Protein AF-A0A0K8RF12-F1 (afdb_monomer)

Secondary structure (DSSP, 8-state):
--TT-SS--EEEEEPTTSS-EEEEEEEEE-SSEEEEE-STT--SS---EEEEE-GGGTTS--HHHHHHHHHHH-SS-------TTTSPPPTTSGGGS---

Nearest PDB structures (foldseek):
  9hat-assembly1_AC  TM=5.760E-01  e=2.142E+00  Leviviridae sp.
  6yfc-assembly1_AB  TM=6.138E-01  e=4.163E+00  Leviviridae sp.
  2qud-assembly1_B  TM=6.121E-01  e=5.981E+00  Pseudomonas phage PP7
  2qux-assembly4_K  TM=5.931E-01  e=5.981E+00  Pseudomonas phage PP7
  3fb9-assembly1_A  TM=4.855E-01  e=4.422E+00  Streptococcus pneumoniae TIGR4

Sequence (100 aa):
MSECYNTRNVLNGTVAGTNTSELYPFVFADNNCAVIRKHSWSNETFKACELWVFSSALEEELSCCHFVFDLLCTRGYKQKTYDLELCKPKETEVNAVVTE

Radius of gyration: 16.07 Å; Cα contacts (8 Å, |Δi|>4): 112; chains: 1; bounding box: 47×33×36 Å

pLDDT: mean 80.51, std 14.22, range [35.5, 95.0]

InterPro domains:
 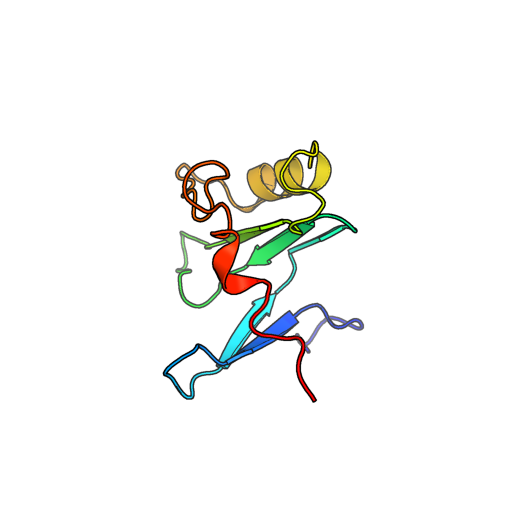 IPR002970 Tick histamine-binding protein [PF02098] (2-89)
  IPR012674 Calycin [G3DSA:2.40.128.20] (1-89)
  IPR012674 Calycin [SSF50814] (1-88)

Foldseek 3Di:
DPPPDPDDQWDWDQDPPDRDIFIWGWPDDDPFKTKTWGPVPADPVATAIDIGGDPVCPVPDPPVSVVSCCVPHDPPDDDDPDDPVVPPPDPVPVPPPDDD

Solvent-accessible surface area (backbone atoms only — not comparable to full-atom values): 6619 Å² total; per-residue (Å²): 122,63,98,87,52,98,60,91,50,60,48,81,44,68,45,85,98,53,94,48,76,45,63,35,38,57,78,45,76,57,99,50,32,35,28,30,40,36,57,94,74,34,60,97,90,46,63,36,58,47,80,49,64,40,83,93,37,70,89,54,87,56,63,68,55,52,50,53,39,51,75,75,44,59,84,85,74,84,86,82,90,77,46,80,85,82,62,56,76,60,82,78,62,73,69,74,80,73,81,134

Organism: Ixodes ricinus (NCBI:txid34613)

Structure (mmCIF, N/CA/C/O backbone):
data_AF-A0A0K8RF12-F1
#
_entry.id   AF-A0A0K8RF12-F1
#
loop_
_atom_site.group_PDB
_atom_site.id
_atom_site.type_symbol
_atom_site.label_atom_id
_atom_site.label_alt_id
_atom_site.label_comp_id
_atom_site.label_asym_id
_atom_site.label_entity_id
_atom_site.label_seq_id
_atom_site.pdbx_PDB_ins_code
_atom_site.Cartn_x
_atom_site.Cartn_y
_atom_site.Cartn_z
_atom_site.occupancy
_atom_site.B_iso_or_equiv
_atom_site.auth_seq_id
_atom_site.auth_comp_id
_atom_site.auth_asym_id
_atom_site.auth_atom_id
_atom_site.pdbx_PDB_model_num
ATOM 1 N N . MET A 1 1 ? -5.434 -3.543 -18.192 1.00 51.28 1 MET A N 1
ATOM 2 C CA . MET A 1 1 ? -5.001 -4.816 -17.574 1.00 51.28 1 MET A CA 1
ATOM 3 C C . MET A 1 1 ? -3.517 -4.961 -17.841 1.00 51.28 1 MET A C 1
ATOM 5 O O . MET A 1 1 ? -3.100 -4.589 -18.928 1.00 51.28 1 MET A O 1
ATOM 9 N N . SER A 1 2 ? -2.729 -5.429 -16.872 1.00 64.06 2 SER A N 1
ATOM 10 C CA . SER A 1 2 ? -1.357 -5.866 -17.164 1.00 64.06 2 SER A CA 1
ATOM 11 C C . SER A 1 2 ? -1.438 -7.158 -17.990 1.00 64.06 2 SER A C 1
ATOM 13 O O . SER A 1 2 ? -2.295 -7.991 -17.701 1.00 64.06 2 SER A O 1
ATOM 15 N N . GLU A 1 3 ? -0.604 -7.297 -19.025 1.00 66.25 3 GLU A N 1
ATOM 16 C CA . GLU A 1 3 ? -0.738 -8.294 -20.111 1.00 66.25 3 GLU A CA 1
ATOM 17 C C . GLU A 1 3 ? -0.758 -9.771 -19.669 1.00 66.25 3 GLU A C 1
ATOM 19 O O . GLU A 1 3 ? -1.110 -10.638 -20.461 1.00 66.25 3 GLU A O 1
ATOM 24 N N . CYS A 1 4 ? -0.468 -10.070 -18.401 1.00 80.00 4 CYS A N 1
ATOM 25 C CA . CYS A 1 4 ? -0.389 -11.437 -17.875 1.00 80.00 4 CYS A CA 1
ATOM 26 C C . CYS A 1 4 ? -1.355 -11.723 -16.711 1.00 80.00 4 CYS A C 1
ATOM 28 O O . CYS A 1 4 ? -1.187 -12.721 -16.012 1.00 80.00 4 CYS A O 1
ATOM 30 N N . TYR A 1 5 ? -2.340 -10.855 -16.463 1.00 80.81 5 TYR A N 1
ATOM 31 C CA . TYR A 1 5 ? -3.295 -11.024 -15.364 1.00 80.81 5 TYR A CA 1
ATOM 32 C C . TYR A 1 5 ? -4.723 -11.174 -15.877 1.00 80.81 5 TYR A C 1
ATOM 34 O O . TYR A 1 5 ? -5.216 -10.324 -16.612 1.00 80.81 5 TYR A O 1
ATOM 42 N N . ASN A 1 6 ? -5.416 -12.214 -15.406 1.00 86.69 6 ASN A N 1
ATOM 43 C CA . ASN A 1 6 ? -6.830 -12.458 -15.722 1.00 86.69 6 ASN A CA 1
ATOM 44 C C . ASN A 1 6 ? -7.789 -11.658 -14.822 1.00 86.69 6 ASN A C 1
ATOM 46 O O . ASN A 1 6 ? -8.974 -11.541 -15.124 1.00 86.69 6 ASN A O 1
ATOM 50 N N . THR A 1 7 ? -7.272 -11.083 -13.735 1.00 86.81 7 THR A N 1
ATOM 51 C CA . THR A 1 7 ? -8.026 -10.289 -12.759 1.00 86.81 7 THR A CA 1
ATOM 52 C C . THR A 1 7 ? -7.481 -8.868 -12.727 1.00 86.81 7 THR A C 1
ATOM 54 O O . THR A 1 7 ? -6.274 -8.652 -12.853 1.00 86.81 7 THR A O 1
ATOM 57 N N . ARG A 1 8 ? -8.362 -7.877 -12.543 1.00 85.94 8 ARG A N 1
ATOM 58 C CA . ARG A 1 8 ? -7.940 -6.483 -12.371 1.00 85.94 8 ARG A CA 1
ATOM 59 C C . ARG A 1 8 ? -7.081 -6.362 -11.115 1.00 85.94 8 ARG A C 1
ATOM 61 O O . ARG A 1 8 ? -7.554 -6.598 -10.013 1.00 85.94 8 ARG A O 1
ATOM 68 N N . ASN A 1 9 ? -5.835 -5.965 -11.313 1.00 88.88 9 ASN A N 1
ATOM 69 C CA . ASN A 1 9 ? -4.823 -5.824 -10.271 1.00 88.88 9 ASN A CA 1
ATOM 70 C C . ASN A 1 9 ? -4.158 -4.439 -10.282 1.00 88.88 9 ASN A C 1
ATOM 72 O O . ASN A 1 9 ? -3.148 -4.231 -9.619 1.00 88.88 9 ASN A O 1
ATOM 76 N N . VAL A 1 10 ? -4.691 -3.502 -11.067 1.00 89.44 10 VAL A N 1
ATOM 77 C CA . VAL A 1 10 ? -4.164 -2.144 -11.213 1.00 89.44 10 VAL A CA 1
ATOM 78 C C . VAL A 1 10 ? -5.319 -1.163 -11.073 1.00 89.44 10 VAL A C 1
ATOM 80 O O . VAL A 1 10 ? -6.303 -1.267 -11.809 1.00 89.44 10 VAL A O 1
ATOM 83 N N . LEU A 1 11 ? -5.182 -0.209 -10.154 1.00 88.81 11 LEU A N 1
ATOM 84 C CA . LEU A 1 11 ? -6.018 0.987 -10.105 1.00 88.81 11 LEU A CA 1
ATOM 85 C C . LEU A 1 11 ? -5.436 2.032 -11.062 1.00 88.81 11 LEU A C 1
ATOM 87 O O . LEU A 1 11 ? -4.231 2.268 -11.069 1.00 88.81 11 LEU A O 1
ATOM 91 N N . ASN A 1 12 ? -6.296 2.645 -11.871 1.00 88.06 12 ASN A N 1
ATOM 92 C CA . ASN A 1 12 ? -5.934 3.777 -12.717 1.00 88.06 12 ASN A CA 1
ATOM 93 C C . ASN A 1 12 ? -6.512 5.046 -12.085 1.00 88.06 12 ASN A C 1
ATOM 95 O O . ASN A 1 12 ? -7.734 5.187 -12.028 1.00 88.06 12 ASN A O 1
ATOM 99 N N . GLY A 1 13 ? -5.647 5.913 -11.567 1.00 84.56 13 GLY A N 1
ATOM 100 C CA . GLY A 1 13 ? -6.031 7.176 -10.943 1.00 84.56 13 GLY A CA 1
ATOM 101 C C . GLY A 1 13 ? -5.601 8.365 -11.792 1.00 84.56 13 GLY A C 1
ATOM 102 O O . GLY A 1 13 ? -4.589 8.301 -12.482 1.00 84.56 13 GLY A O 1
ATOM 103 N N . THR A 1 14 ? -6.346 9.464 -11.733 1.00 86.44 14 THR A N 1
ATOM 104 C CA . THR A 1 14 ? -5.907 10.746 -12.301 1.00 86.44 14 THR A CA 1
ATOM 105 C C . THR A 1 14 ? -5.280 11.571 -11.189 1.00 86.44 14 THR A C 1
ATOM 107 O O . THR A 1 14 ? -5.895 11.756 -10.138 1.00 86.44 14 THR A O 1
ATOM 110 N N . VAL A 1 15 ? -4.061 12.061 -11.401 1.00 80.81 15 VAL A N 1
ATOM 111 C CA . VAL A 1 15 ? -3.357 12.857 -10.392 1.00 80.81 15 VAL A CA 1
ATOM 112 C C . VAL A 1 15 ? -4.042 14.218 -10.263 1.00 80.81 15 VAL A C 1
ATOM 114 O O . VAL A 1 15 ? -4.151 14.965 -11.237 1.00 80.81 15 VAL A O 1
ATOM 117 N N . ALA A 1 16 ? -4.507 14.547 -9.056 1.00 80.06 16 ALA A N 1
ATOM 118 C CA . ALA A 1 16 ? -5.235 15.784 -8.786 1.00 80.06 16 ALA A CA 1
ATOM 119 C C . ALA A 1 16 ? -4.440 17.026 -9.227 1.00 80.06 16 ALA A C 1
ATOM 121 O O . ALA A 1 16 ? -3.238 17.132 -8.988 1.00 80.06 16 ALA A O 1
ATOM 122 N N . GLY A 1 17 ? -5.118 17.969 -9.885 1.00 80.56 17 GLY A N 1
ATOM 123 C CA . GLY A 1 17 ? -4.483 19.172 -10.437 1.00 80.56 17 GLY A CA 1
ATOM 124 C C . GLY A 1 17 ? -3.708 18.941 -11.739 1.00 80.56 17 GLY A C 1
ATOM 125 O O . GLY A 1 17 ? -3.110 19.877 -12.266 1.00 80.56 17 GLY A O 1
ATOM 126 N N . THR A 1 18 ? -3.734 17.726 -12.289 1.00 80.50 18 THR A N 1
ATOM 127 C CA . THR A 1 18 ? -3.116 17.390 -13.573 1.00 80.50 18 THR A CA 1
ATOM 128 C C . THR A 1 18 ? -4.068 16.542 -14.423 1.00 80.50 18 THR A C 1
ATOM 130 O O . THR A 1 18 ? -5.025 15.964 -13.916 1.00 80.50 18 THR A O 1
ATOM 133 N N . ASN A 1 19 ? -3.790 16.433 -15.723 1.00 83.56 19 ASN A N 1
ATOM 134 C CA . ASN A 1 19 ? -4.488 15.503 -16.620 1.00 83.56 19 ASN A CA 1
ATOM 135 C C . ASN A 1 19 ? -3.705 14.194 -16.818 1.00 83.56 19 ASN A C 1
ATOM 137 O O . ASN A 1 19 ? -3.924 13.485 -17.799 1.00 83.56 19 ASN A O 1
ATOM 141 N N . THR A 1 20 ? -2.745 13.892 -15.938 1.00 83.75 20 THR A N 1
ATOM 142 C CA . THR A 1 20 ? -1.929 12.685 -16.057 1.00 83.75 20 THR A CA 1
ATOM 143 C C . THR A 1 20 ? -2.571 11.532 -15.296 1.00 83.75 20 THR A C 1
ATOM 145 O O . THR A 1 20 ? -3.027 11.668 -14.159 1.00 83.75 20 THR A O 1
ATOM 148 N N . SER A 1 21 ? -2.613 10.374 -15.952 1.00 85.12 21 SER A N 1
ATOM 149 C CA . SER A 1 21 ? -3.027 9.123 -15.328 1.00 85.12 21 SER A CA 1
ATOM 150 C C . SER A 1 21 ? -1.830 8.432 -14.685 1.00 85.12 21 SER A C 1
ATOM 152 O O . SER A 1 21 ? -0.745 8.375 -15.265 1.00 85.12 21 SER A O 1
ATOM 154 N N . GLU A 1 22 ? -2.046 7.872 -13.504 1.00 85.56 22 GLU A N 1
ATOM 155 C CA . GLU A 1 22 ? -1.088 7.061 -12.775 1.00 85.56 22 GLU A CA 1
ATOM 156 C C . GLU A 1 22 ? -1.662 5.663 -12.532 1.00 85.56 22 GLU A C 1
ATOM 158 O O . GLU A 1 22 ? -2.832 5.479 -12.187 1.00 85.56 22 GLU A O 1
ATOM 163 N N . LEU A 1 23 ? -0.810 4.659 -12.734 1.00 86.69 23 LEU A N 1
ATOM 164 C CA . LEU A 1 23 ? -1.142 3.264 -12.497 1.00 86.69 23 LEU A CA 1
ATOM 165 C C . LEU A 1 23 ? -0.623 2.841 -11.124 1.00 86.69 23 LEU A C 1
ATOM 167 O O . LEU A 1 23 ? 0.572 2.965 -10.845 1.00 86.69 23 LEU A O 1
ATOM 171 N N . TYR A 1 24 ? -1.511 2.254 -10.326 1.00 89.06 24 TYR A N 1
ATOM 172 C CA . TYR A 1 24 ? -1.227 1.707 -9.002 1.00 89.06 24 TYR A CA 1
ATOM 173 C C . TYR A 1 24 ? -1.472 0.192 -9.001 1.00 89.06 24 TYR A C 1
ATOM 175 O O . TYR A 1 24 ? -2.599 -0.263 -8.774 1.00 89.06 24 TYR A O 1
ATOM 183 N N . PRO A 1 25 ? -0.449 -0.624 -9.311 1.00 90.44 25 PRO A N 1
ATOM 184 C CA . PRO A 1 25 ? -0.536 -2.069 -9.173 1.00 90.44 25 PRO A CA 1
ATOM 185 C C . PRO A 1 25 ? -0.645 -2.473 -7.703 1.00 90.44 25 PRO A C 1
ATOM 187 O O . PRO A 1 25 ? 0.189 -2.081 -6.882 1.00 90.44 25 PRO A O 1
ATOM 190 N N . PHE A 1 26 ? -1.631 -3.306 -7.388 1.00 91.81 26 PHE A N 1
ATOM 191 C CA . PHE A 1 26 ? -1.757 -3.931 -6.078 1.00 91.81 26 PHE A CA 1
ATOM 192 C C . PHE A 1 26 ? -0.781 -5.094 -5.963 1.00 91.81 26 PHE A C 1
ATOM 194 O O . PHE A 1 26 ? -0.738 -5.985 -6.811 1.00 91.81 26 PHE A O 1
ATOM 201 N N . VAL A 1 27 ? -0.003 -5.073 -4.889 1.00 91.44 27 VAL A N 1
ATOM 202 C CA . VAL A 1 27 ? 0.880 -6.168 -4.482 1.00 91.44 27 VAL A CA 1
ATOM 203 C C . VAL A 1 27 ? 0.125 -7.122 -3.570 1.00 91.44 27 VAL A C 1
ATOM 205 O O . VAL A 1 27 ? 0.248 -8.336 -3.693 1.00 91.44 27 VAL A O 1
ATOM 208 N N . PHE A 1 28 ? -0.664 -6.552 -2.663 1.00 93.56 28 PHE A N 1
ATOM 209 C CA . PHE A 1 28 ? -1.515 -7.270 -1.732 1.00 93.56 28 PHE A CA 1
ATOM 210 C C . PHE A 1 28 ? -2.675 -6.369 -1.321 1.00 93.56 28 PHE A C 1
ATOM 212 O O . PHE A 1 28 ? -2.511 -5.152 -1.230 1.00 93.56 28 PHE A O 1
ATOM 219 N N . ALA A 1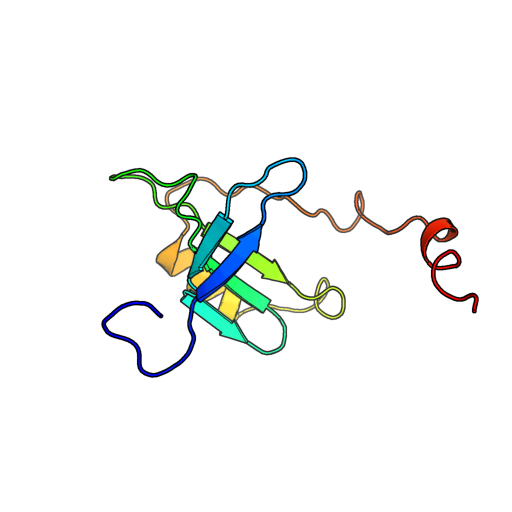 29 ? -3.837 -6.959 -1.083 1.00 93.00 29 ALA A N 1
ATOM 220 C CA . ALA A 1 29 ? -4.994 -6.266 -0.549 1.00 93.00 29 ALA A CA 1
ATOM 221 C C . ALA A 1 29 ? -5.754 -7.217 0.372 1.00 93.00 29 ALA A C 1
ATOM 223 O O . ALA A 1 29 ? -5.943 -8.386 0.036 1.00 93.00 29 ALA A O 1
ATOM 224 N N . ASP A 1 30 ? -6.173 -6.687 1.509 1.00 91.62 30 ASP A N 1
ATOM 225 C CA . ASP A 1 30 ? -7.042 -7.325 2.488 1.00 91.62 30 ASP A CA 1
ATOM 226 C C . ASP A 1 30 ? -8.190 -6.359 2.825 1.00 91.62 30 ASP A C 1
ATOM 228 O O . ASP A 1 30 ? -8.207 -5.212 2.373 1.00 91.62 30 ASP A O 1
ATOM 232 N N . ASN A 1 31 ? -9.150 -6.800 3.632 1.00 90.44 31 ASN A N 1
ATOM 233 C CA . ASN A 1 31 ? -10.330 -6.017 3.996 1.00 90.44 31 ASN A CA 1
ATOM 234 C C . ASN A 1 31 ? -9.988 -4.675 4.666 1.00 90.44 31 ASN A C 1
ATOM 236 O O . ASN A 1 31 ? -10.759 -3.729 4.547 1.00 90.44 31 ASN A O 1
ATOM 240 N N . ASN A 1 32 ? -8.831 -4.583 5.329 1.00 93.69 32 ASN A N 1
ATOM 241 C CA . ASN A 1 32 ? -8.441 -3.428 6.141 1.00 93.69 32 ASN A CA 1
ATOM 242 C C . ASN A 1 32 ? -7.307 -2.585 5.535 1.00 93.69 32 ASN A C 1
ATOM 244 O O . ASN A 1 32 ? -7.056 -1.463 5.985 1.00 93.69 32 ASN A O 1
ATOM 248 N N . CYS A 1 33 ? -6.616 -3.092 4.514 1.00 95.00 33 CYS A N 1
ATOM 249 C CA . CYS A 1 33 ? -5.407 -2.457 4.008 1.00 95.00 33 CYS A CA 1
ATOM 250 C C . CYS A 1 33 ? -5.011 -2.944 2.614 1.00 95.00 33 CYS A C 1
ATOM 252 O O . CYS A 1 33 ? -5.399 -4.017 2.156 1.00 95.00 33 CYS A O 1
ATOM 254 N N . ALA A 1 34 ? -4.173 -2.159 1.945 1.00 95.00 34 ALA A N 1
ATOM 255 C CA . ALA A 1 34 ? -3.600 -2.506 0.657 1.00 95.00 34 ALA A CA 1
ATOM 256 C C . ALA A 1 34 ? -2.137 -2.074 0.569 1.00 95.00 34 ALA A C 1
ATOM 258 O O . ALA A 1 34 ? -1.762 -0.985 0.996 1.00 95.00 34 ALA A O 1
ATOM 259 N N . VAL A 1 35 ? -1.313 -2.923 -0.036 1.00 94.12 35 VAL A N 1
ATOM 260 C CA . VAL A 1 35 ? 0.067 -2.614 -0.408 1.00 94.12 35 VAL A CA 1
ATOM 261 C C . VAL A 1 35 ? 0.106 -2.417 -1.913 1.00 94.12 35 VAL A C 1
ATOM 263 O O . VAL A 1 35 ? -0.205 -3.334 -2.678 1.00 94.12 35 VAL A O 1
ATOM 266 N N . ILE A 1 36 ? 0.512 -1.230 -2.345 1.00 93.25 36 ILE A N 1
ATOM 267 C CA . ILE A 1 36 ? 0.552 -0.858 -3.759 1.00 93.25 36 ILE A CA 1
ATOM 268 C C . ILE A 1 36 ? 1.963 -0.473 -4.189 1.00 93.25 36 ILE A C 1
ATOM 270 O O . ILE A 1 36 ? 2.748 0.082 -3.418 1.00 93.25 36 ILE A O 1
ATOM 274 N N . ARG A 1 37 ? 2.294 -0.755 -5.452 1.00 89.69 37 ARG A N 1
ATOM 275 C CA . ARG A 1 37 ? 3.488 -0.211 -6.106 1.00 89.69 37 ARG A CA 1
ATOM 276 C C . ARG A 1 37 ? 3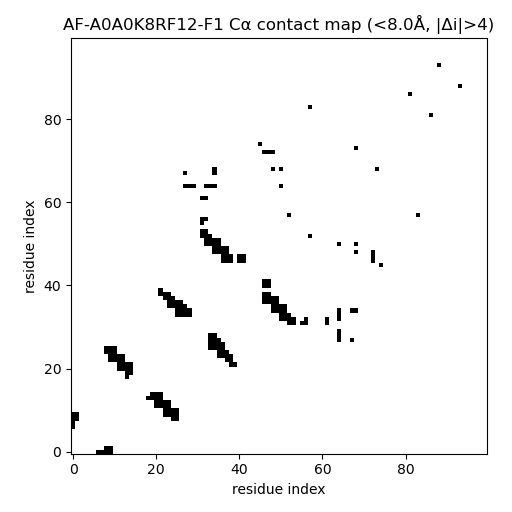.166 1.156 -6.678 1.00 89.69 37 ARG A C 1
ATOM 278 O O . ARG A 1 37 ? 2.138 1.333 -7.324 1.00 89.69 37 ARG A O 1
ATOM 285 N N . LYS A 1 38 ? 4.106 2.085 -6.532 1.00 85.12 38 LYS A N 1
ATOM 286 C CA . LYS A 1 38 ? 4.023 3.398 -7.160 1.00 85.12 38 LYS A CA 1
ATOM 287 C C . LYS A 1 38 ? 5.077 3.534 -8.239 1.00 85.12 38 LYS A C 1
ATOM 289 O O . LYS A 1 38 ? 6.265 3.683 -7.952 1.00 85.12 38 LYS A O 1
ATOM 294 N N . HIS A 1 39 ? 4.654 3.445 -9.494 1.00 77.88 39 HIS A N 1
ATOM 295 C CA . HIS A 1 39 ? 5.601 3.439 -10.604 1.00 77.88 39 HIS A CA 1
ATOM 296 C C . HIS A 1 39 ? 6.241 4.817 -10.832 1.00 77.88 39 HIS A C 1
ATOM 298 O O . HIS A 1 39 ? 7.439 4.875 -11.090 1.00 77.88 39 HIS A O 1
ATOM 304 N N . SER A 1 40 ? 5.485 5.910 -10.665 1.00 73.75 40 SER A N 1
ATOM 305 C CA . SER A 1 40 ? 5.944 7.283 -10.951 1.00 73.75 40 SER A CA 1
ATOM 306 C C . SER A 1 40 ? 7.166 7.726 -10.139 1.00 73.75 40 SER A C 1
ATOM 308 O O . SER A 1 40 ? 7.993 8.481 -10.639 1.00 73.75 40 SER A O 1
ATOM 310 N N . TRP A 1 41 ? 7.316 7.218 -8.912 1.00 73.81 41 TRP A N 1
ATOM 311 C CA . TRP A 1 41 ? 8.443 7.515 -8.020 1.00 73.81 41 TRP A CA 1
ATOM 312 C C . TRP A 1 41 ? 9.402 6.336 -7.844 1.00 73.81 41 TRP A C 1
ATOM 314 O O . TRP A 1 41 ? 10.169 6.280 -6.883 1.00 73.81 41 TRP A O 1
ATOM 324 N N . SER A 1 42 ? 9.362 5.383 -8.774 1.00 77.62 42 SER A N 1
ATOM 325 C CA . SER A 1 42 ? 10.303 4.270 -8.844 1.00 77.62 42 SER A CA 1
ATOM 326 C C . SER A 1 42 ? 11.389 4.528 -9.893 1.00 77.62 42 SER A C 1
ATOM 328 O O . SER A 1 42 ? 11.134 5.107 -10.941 1.00 77.62 42 SER A O 1
ATOM 330 N N . ASN A 1 43 ? 12.595 4.020 -9.656 1.00 78.56 43 ASN A N 1
ATOM 331 C CA . ASN A 1 43 ? 13.664 3.889 -10.647 1.00 78.56 43 ASN A CA 1
ATOM 332 C C . ASN A 1 43 ? 14.127 2.416 -10.719 1.00 78.56 43 ASN A C 1
ATOM 334 O O . ASN A 1 43 ? 13.431 1.520 -10.234 1.00 78.56 43 ASN A O 1
ATOM 338 N N . GLU A 1 44 ? 15.246 2.105 -11.373 1.00 76.94 44 GLU A N 1
ATOM 339 C CA . GLU A 1 44 ? 15.717 0.716 -11.506 1.00 76.94 44 GLU A CA 1
ATOM 340 C C . GLU A 1 44 ? 16.077 0.058 -10.165 1.00 76.94 44 GLU A C 1
ATOM 342 O O . GLU A 1 44 ? 15.772 -1.117 -9.957 1.00 76.94 44 GLU A O 1
ATOM 347 N N . THR A 1 45 ? 16.653 0.814 -9.231 1.00 77.12 45 THR A N 1
ATOM 348 C CA . THR A 1 45 ? 17.185 0.306 -7.955 1.00 77.12 45 THR A CA 1
ATOM 349 C C . THR A 1 45 ? 16.224 0.494 -6.778 1.00 77.12 45 THR A C 1
ATOM 351 O O . THR A 1 45 ? 16.222 -0.306 -5.836 1.00 77.12 45 THR A O 1
ATOM 354 N N . PHE A 1 46 ? 15.369 1.511 -6.855 1.00 77.06 46 PHE A N 1
ATOM 355 C CA . PHE A 1 46 ? 14.368 1.893 -5.872 1.00 77.06 46 PHE A CA 1
ATOM 356 C C . PHE A 1 46 ? 12.969 1.723 -6.456 1.00 77.06 46 PHE A C 1
ATOM 358 O O . PHE A 1 46 ? 12.605 2.356 -7.443 1.00 77.06 46 PHE A O 1
ATOM 365 N N . LYS A 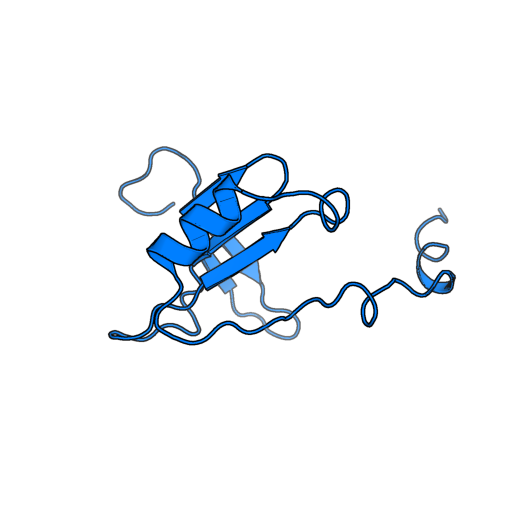1 47 ? 12.159 0.875 -5.828 1.00 79.88 47 LYS A N 1
ATOM 366 C CA . LYS A 1 47 ? 10.769 0.655 -6.225 1.00 79.88 47 LYS A CA 1
ATOM 367 C C . LYS A 1 47 ? 9.862 1.185 -5.123 1.00 79.88 47 LYS A C 1
ATOM 369 O O . LYS A 1 47 ? 9.711 0.522 -4.099 1.00 79.88 47 LYS A O 1
ATOM 374 N N . ALA A 1 48 ? 9.284 2.363 -5.339 1.00 85.31 48 ALA A N 1
ATOM 375 C CA . ALA A 1 48 ? 8.375 2.995 -4.397 1.00 85.31 48 ALA A CA 1
ATOM 376 C C . ALA A 1 48 ? 7.133 2.126 -4.160 1.00 85.31 48 ALA A C 1
ATOM 378 O O . ALA A 1 48 ? 6.608 1.466 -5.067 1.00 85.31 48 ALA A O 1
ATOM 379 N N . CYS A 1 49 ? 6.662 2.156 -2.921 1.00 89.81 49 CYS A N 1
ATOM 380 C CA . CYS A 1 49 ? 5.428 1.521 -2.503 1.00 89.81 49 CYS A CA 1
ATOM 381 C C . CYS A 1 49 ? 4.677 2.423 -1.544 1.00 89.81 49 CYS A C 1
ATOM 383 O O . CYS A 1 49 ? 5.278 3.246 -0.854 1.00 89.81 49 CYS A O 1
ATOM 385 N N . GLU A 1 50 ? 3.385 2.167 -1.429 1.00 92.00 50 GLU A N 1
ATOM 386 C CA . GLU A 1 50 ? 2.549 2.770 -0.408 1.00 92.00 50 GLU A CA 1
ATOM 387 C C . GLU A 1 50 ? 1.778 1.665 0.323 1.00 92.00 50 GLU A C 1
ATOM 389 O O . GLU A 1 50 ? 1.411 0.643 -0.264 1.00 92.00 50 GLU A O 1
ATOM 394 N N . LEU A 1 51 ? 1.587 1.866 1.627 1.00 93.56 51 LEU A N 1
ATOM 395 C CA . LEU A 1 51 ? 0.671 1.089 2.452 1.00 93.56 51 LEU A CA 1
ATOM 396 C C . LEU A 1 51 ? -0.537 1.975 2.719 1.00 93.56 51 LEU A C 1
ATOM 398 O O . LEU A 1 51 ? -0.405 3.028 3.341 1.00 93.56 51 LEU A O 1
ATOM 402 N N . TRP A 1 52 ? -1.690 1.553 2.228 1.00 93.69 52 TRP A N 1
ATOM 403 C CA . TRP A 1 52 ? -2.961 2.219 2.453 1.00 93.69 52 TRP A CA 1
ATOM 404 C C . TRP A 1 52 ? -3.752 1.433 3.488 1.00 93.69 52 TRP A C 1
ATOM 406 O O . TRP A 1 52 ? -3.745 0.201 3.484 1.00 93.69 52 TRP A O 1
ATOM 416 N N . VAL A 1 53 ? -4.424 2.156 4.374 1.00 93.50 53 VAL A N 1
ATOM 417 C CA . VAL A 1 53 ? -5.204 1.604 5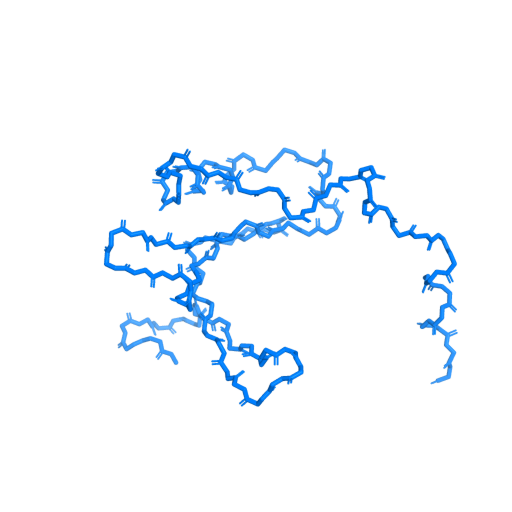.482 1.00 93.50 53 VAL A CA 1
ATOM 418 C C . VAL A 1 53 ? -6.563 2.281 5.466 1.00 93.50 53 VAL A C 1
ATOM 420 O O . VAL A 1 53 ? -6.635 3.501 5.303 1.00 93.50 53 VAL A O 1
ATOM 423 N N . PHE A 1 54 ? -7.637 1.507 5.607 1.00 90.88 54 PHE A N 1
ATOM 424 C CA . PHE A 1 54 ? -8.971 2.086 5.741 1.00 90.88 54 PHE A CA 1
ATOM 425 C C . PHE A 1 54 ? -9.093 2.853 7.058 1.00 90.88 54 PHE A C 1
ATOM 427 O O . PHE A 1 54 ? -8.539 2.446 8.076 1.00 90.88 54 PHE A O 1
ATOM 434 N N . SER A 1 55 ? -9.860 3.946 7.059 1.00 87.38 55 SER A N 1
ATOM 435 C CA . SER A 1 55 ? -10.046 4.785 8.251 1.00 87.38 55 SER A CA 1
ATOM 436 C C . SER A 1 55 ? -10.573 4.001 9.455 1.00 87.38 55 SER A C 1
ATOM 438 O O . SER A 1 55 ? -10.144 4.247 10.578 1.00 87.38 55 SER A O 1
ATOM 440 N N . SER A 1 56 ? -11.447 3.021 9.216 1.00 87.94 56 SER A N 1
ATOM 441 C CA . SER A 1 56 ? -12.000 2.135 10.244 1.00 87.94 56 SER A CA 1
ATOM 442 C C . SER A 1 56 ? -10.962 1.235 10.914 1.00 87.94 56 SER A C 1
ATOM 444 O O . SER A 1 56 ? -11.223 0.757 12.007 1.00 87.94 56 SER A O 1
ATOM 446 N N . ALA A 1 57 ? -9.807 1.013 10.279 1.00 90.25 57 ALA A N 1
ATOM 447 C CA . ALA A 1 57 ? -8.782 0.072 10.723 1.00 90.25 57 ALA A CA 1
ATOM 448 C C . ALA A 1 57 ? -7.455 0.755 11.106 1.00 90.25 57 ALA A C 1
ATOM 450 O O . ALA A 1 57 ? -6.424 0.095 11.219 1.00 90.25 57 ALA A O 1
ATOM 451 N N . LEU A 1 58 ? -7.445 2.081 11.295 1.00 86.44 58 LEU A N 1
ATOM 452 C CA . LEU A 1 58 ? -6.220 2.825 11.626 1.00 86.44 58 LEU A CA 1
ATOM 453 C C . LEU A 1 58 ? -5.634 2.458 12.998 1.00 86.44 58 LEU A C 1
ATOM 455 O O . LEU A 1 58 ? -4.427 2.585 13.193 1.00 86.44 58 LEU A O 1
ATOM 459 N N . GLU A 1 59 ? -6.477 2.016 13.932 1.00 85.31 59 GLU A N 1
ATOM 460 C CA . GLU A 1 59 ? -6.083 1.586 15.282 1.00 85.31 59 GLU A CA 1
ATOM 461 C C . GLU A 1 59 ? -5.948 0.055 15.400 1.00 85.31 59 GLU A C 1
ATOM 463 O O . GLU A 1 59 ? -5.662 -0.465 16.478 1.00 85.31 59 GLU A O 1
ATOM 468 N N . GLU A 1 60 ? -6.141 -0.678 14.299 1.00 85.94 60 GLU A N 1
ATOM 469 C CA . GLU A 1 60 ? -6.083 -2.139 14.273 1.00 85.94 60 GLU A CA 1
ATOM 470 C C . GLU A 1 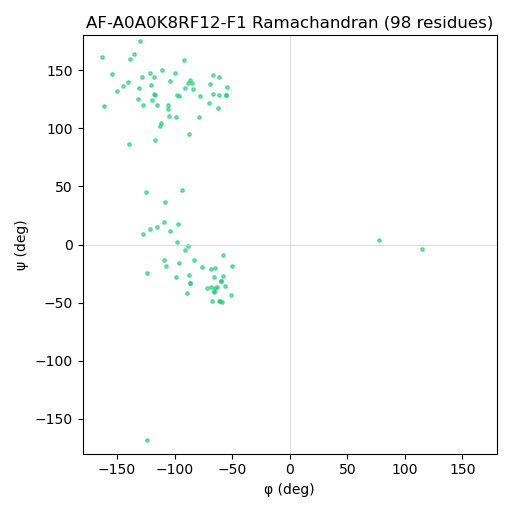60 ? -4.681 -2.674 13.942 1.00 85.94 60 GLU A C 1
ATOM 472 O O . GLU A 1 60 ? -3.838 -2.010 13.330 1.00 85.94 60 GLU A O 1
ATOM 477 N N . GLU A 1 61 ? -4.426 -3.931 14.313 1.00 84.44 61 GLU A N 1
ATOM 478 C CA . GLU A 1 61 ? -3.196 -4.622 13.937 1.00 84.44 61 GLU A CA 1
ATOM 479 C C . GLU A 1 61 ? -3.272 -5.139 12.488 1.00 84.44 61 GLU A C 1
ATOM 481 O O . GLU A 1 61 ? -3.959 -6.109 12.177 1.00 84.44 61 GLU A O 1
ATOM 486 N N . LEU A 1 62 ? -2.497 -4.528 11.589 1.00 86.44 62 LEU A N 1
ATOM 487 C CA . LEU A 1 62 ? -2.475 -4.853 10.154 1.00 86.44 62 LEU A CA 1
ATOM 488 C C . LEU A 1 62 ? -1.382 -5.870 9.798 1.00 86.44 62 LEU A C 1
ATOM 490 O O . LEU A 1 62 ? -0.603 -5.657 8.863 1.00 86.44 62 LEU A O 1
ATOM 494 N N . SER A 1 63 ? -1.279 -6.955 10.569 1.00 83.19 63 SER A N 1
ATOM 495 C CA . SER A 1 63 ? -0.134 -7.883 10.542 1.00 83.19 63 SER A CA 1
ATOM 496 C C . SER A 1 63 ? 0.235 -8.373 9.131 1.00 83.19 63 SER A C 1
ATOM 498 O O . SER A 1 63 ? 1.409 -8.327 8.759 1.00 83.19 63 SER A O 1
ATOM 500 N N . CYS A 1 64 ? -0.746 -8.739 8.296 1.00 92.50 64 CYS A N 1
ATOM 501 C CA . CYS A 1 64 ? -0.503 -9.197 6.922 1.00 92.50 64 CYS A CA 1
ATOM 502 C C . CYS A 1 64 ? 0.039 -8.087 6.007 1.00 92.50 64 CYS A C 1
ATOM 504 O O . CYS A 1 64 ? 1.049 -8.282 5.330 1.00 92.50 64 CYS A O 1
ATOM 506 N N . CYS A 1 65 ? -0.584 -6.906 5.993 1.00 93.62 65 CYS A N 1
ATOM 507 C CA . CYS A 1 65 ? -0.116 -5.807 5.148 1.00 93.62 65 CYS A CA 1
ATOM 508 C C . CYS A 1 65 ? 1.226 -5.244 5.617 1.00 93.62 65 CYS A C 1
ATOM 510 O O . CYS A 1 65 ? 2.054 -4.908 4.775 1.00 93.62 65 CYS A O 1
ATOM 512 N N . HIS A 1 66 ? 1.472 -5.175 6.930 1.00 91.50 66 HIS A N 1
ATOM 513 C CA . HIS A 1 66 ? 2.780 -4.804 7.469 1.00 91.50 66 HIS A CA 1
ATOM 514 C C . HIS A 1 66 ? 3.857 -5.791 7.029 1.00 91.50 66 HIS A C 1
ATOM 516 O O . HIS A 1 66 ? 4.872 -5.368 6.481 1.00 91.50 66 HIS A O 1
ATOM 522 N N . PHE A 1 67 ? 3.603 -7.094 7.173 1.00 92.19 67 PHE A N 1
ATOM 523 C CA . PHE A 1 67 ? 4.535 -8.129 6.740 1.00 92.19 67 PHE A CA 1
ATOM 524 C C . PHE A 1 67 ? 4.851 -8.034 5.242 1.00 92.19 67 PHE A C 1
ATOM 526 O O . PHE A 1 67 ? 6.017 -8.006 4.852 1.00 92.19 67 PHE A O 1
ATOM 533 N N . VAL A 1 68 ? 3.825 -7.941 4.388 1.00 93.00 68 VAL A N 1
ATOM 534 C CA . VAL A 1 68 ? 4.018 -7.854 2.933 1.00 93.00 68 VAL A CA 1
ATOM 535 C C . VAL A 1 68 ? 4.723 -6.554 2.537 1.00 93.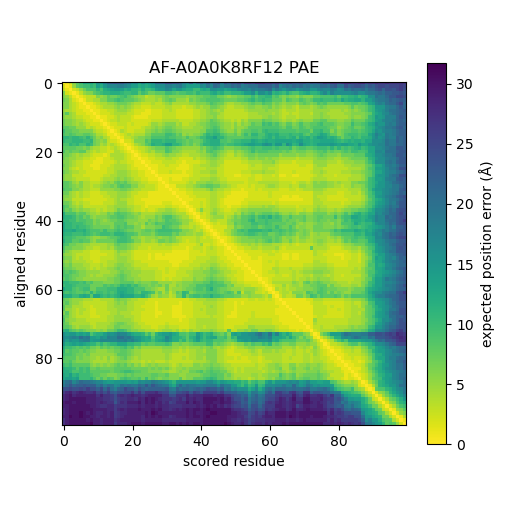00 68 VAL A C 1
ATOM 537 O O . VAL A 1 68 ? 5.592 -6.568 1.661 1.00 93.00 68 VAL A O 1
ATOM 540 N N . PHE A 1 69 ? 4.380 -5.435 3.180 1.00 91.25 69 PHE A N 1
ATOM 541 C CA . PHE A 1 69 ? 5.045 -4.156 2.954 1.00 91.25 69 PHE A CA 1
ATOM 542 C C . PHE A 1 69 ? 6.531 -4.245 3.314 1.00 91.25 69 PHE A C 1
ATOM 544 O O . PHE A 1 69 ? 7.381 -3.900 2.495 1.00 91.25 69 PHE A O 1
ATOM 551 N N . ASP A 1 70 ? 6.861 -4.778 4.489 1.00 89.44 70 ASP A N 1
ATOM 552 C CA . ASP A 1 70 ? 8.249 -4.901 4.927 1.00 89.44 70 ASP A CA 1
ATOM 553 C C . ASP A 1 70 ? 9.058 -5.856 4.051 1.00 89.44 70 ASP A C 1
ATOM 555 O O . ASP A 1 70 ? 10.204 -5.558 3.710 1.00 89.44 70 ASP A O 1
ATOM 559 N N . LEU A 1 71 ? 8.439 -6.944 3.591 1.00 88.81 71 LEU A N 1
ATOM 560 C CA . LEU A 1 71 ? 9.068 -7.903 2.690 1.00 88.81 71 LEU A CA 1
ATOM 561 C C . LEU A 1 71 ? 9.384 -7.305 1.308 1.00 88.81 71 LEU A C 1
ATOM 563 O O . LEU A 1 71 ? 10.429 -7.602 0.729 1.00 88.81 71 LEU A O 1
ATOM 567 N N . LEU A 1 72 ? 8.479 -6.499 0.743 1.00 86.31 72 LEU A N 1
ATOM 568 C CA . LEU A 1 72 ? 8.538 -6.120 -0.676 1.00 86.31 72 LEU A CA 1
ATOM 569 C C . LEU A 1 72 ? 8.965 -4.670 -0.930 1.00 86.31 72 LEU A C 1
ATOM 571 O O . LEU A 1 72 ? 9.363 -4.346 -2.059 1.00 86.31 72 LEU A O 1
ATOM 575 N N . CYS A 1 73 ? 8.884 -3.806 0.080 1.00 81.94 73 CYS A N 1
ATOM 576 C CA . CYS A 1 73 ? 9.006 -2.359 -0.079 1.00 81.94 73 CYS A CA 1
ATOM 577 C C . CYS A 1 73 ? 10.100 -1.724 0.786 1.00 81.94 73 CYS A C 1
ATOM 579 O O . CYS A 1 73 ? 10.642 -0.684 0.407 1.00 81.94 73 CYS A O 1
ATOM 581 N N . THR A 1 74 ? 10.489 -2.338 1.902 1.00 67.69 74 THR A N 1
ATOM 582 C CA . THR A 1 74 ? 11.414 -1.705 2.847 1.00 67.69 74 THR A CA 1
ATOM 583 C C . THR A 1 74 ? 12.875 -1.987 2.473 1.00 67.69 74 THR A C 1
ATOM 585 O O . THR A 1 74 ? 13.460 -2.993 2.858 1.00 67.69 74 THR A O 1
ATOM 588 N N . ARG A 1 75 ? 13.503 -1.063 1.728 1.00 65.06 75 ARG A N 1
ATOM 589 C CA . ARG A 1 75 ? 14.964 -1.043 1.466 1.00 65.06 75 ARG A CA 1
ATOM 590 C C . ARG A 1 75 ? 15.694 0.093 2.199 1.00 65.06 75 ARG A C 1
ATOM 592 O O . ARG A 1 75 ? 16.630 0.677 1.665 1.00 65.06 75 ARG A O 1
ATOM 599 N N . GLY A 1 76 ? 15.259 0.406 3.423 1.00 65.88 76 GLY A N 1
ATOM 600 C CA . GLY A 1 76 ? 16.010 1.268 4.350 1.00 65.88 76 GLY A CA 1
ATOM 601 C C . GLY A 1 76 ? 15.367 2.607 4.717 1.00 65.88 76 GLY A C 1
ATOM 602 O O . GLY A 1 76 ? 15.908 3.305 5.568 1.00 65.88 76 GLY A O 1
ATOM 603 N N . TYR A 1 77 ? 14.217 2.971 4.139 1.00 75.31 77 TYR A N 1
ATOM 604 C CA . TYR A 1 77 ? 13.515 4.204 4.506 1.00 75.31 77 TYR A CA 1
ATOM 605 C C . TYR A 1 77 ? 11.996 4.083 4.325 1.00 75.31 77 TYR A C 1
ATOM 607 O O . TYR A 1 77 ? 11.528 3.628 3.282 1.00 75.31 77 TYR A O 1
ATOM 615 N N . LYS A 1 78 ? 11.233 4.497 5.347 1.00 84.25 78 LYS A N 1
ATOM 616 C CA . LYS A 1 78 ? 9.762 4.503 5.377 1.00 84.25 78 LYS A CA 1
ATOM 617 C C . LYS A 1 78 ? 9.284 5.897 5.775 1.00 84.25 78 LYS A C 1
ATOM 619 O O . LYS A 1 78 ? 9.612 6.372 6.860 1.00 84.25 78 LYS A O 1
ATOM 624 N N . GLN A 1 79 ? 8.508 6.540 4.908 1.00 84.62 79 GLN A N 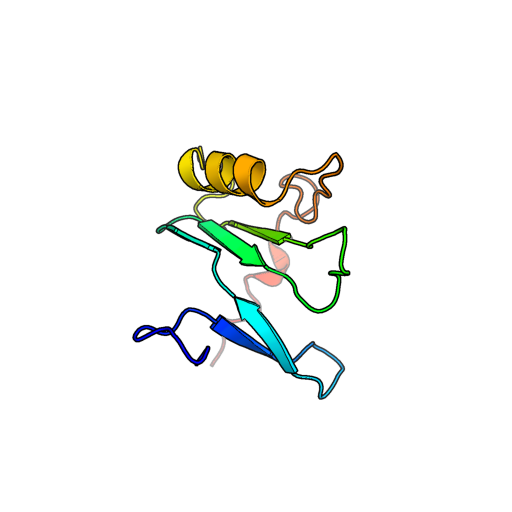1
ATOM 625 C CA . GLN A 1 79 ? 7.825 7.793 5.233 1.00 84.62 79 GLN A CA 1
ATOM 626 C C . GLN A 1 79 ? 6.477 7.492 5.888 1.00 84.62 79 GLN A C 1
ATOM 628 O O . GLN A 1 79 ? 5.790 6.550 5.492 1.00 84.62 79 GLN A O 1
ATOM 633 N N . LYS A 1 80 ? 6.098 8.296 6.885 1.00 87.75 80 LYS A N 1
ATOM 634 C CA . LYS A 1 80 ? 4.741 8.303 7.439 1.00 87.75 80 LYS A CA 1
ATOM 635 C C . LYS A 1 80 ? 3.974 9.459 6.809 1.00 87.75 80 LYS A C 1
ATOM 637 O O . LYS A 1 80 ? 4.293 10.613 7.073 1.00 87.75 80 LYS A O 1
ATOM 642 N N . THR A 1 81 ? 3.005 9.136 5.960 1.00 88.19 81 THR A N 1
ATOM 643 C CA . THR A 1 81 ? 2.151 10.134 5.295 1.00 88.19 81 THR A CA 1
ATOM 644 C C . THR A 1 81 ? 0.947 10.518 6.150 1.00 88.19 81 THR A C 1
AT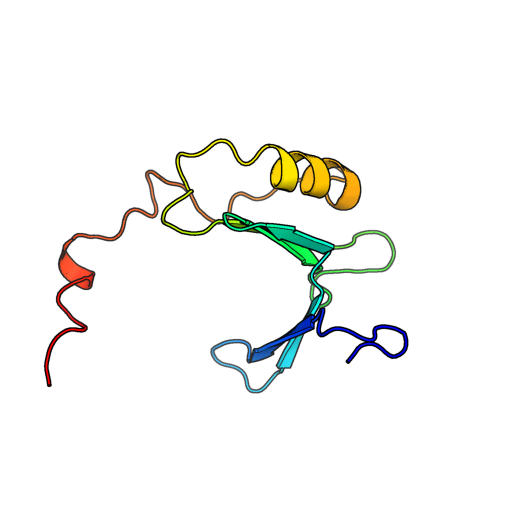OM 646 O O . THR A 1 81 ? 0.514 11.662 6.106 1.00 88.19 81 THR A O 1
ATOM 649 N N . TYR A 1 82 ? 0.424 9.574 6.934 1.00 87.06 82 TYR A N 1
ATOM 650 C CA . TYR A 1 82 ? -0.714 9.782 7.821 1.00 87.06 82 TYR A CA 1
ATOM 651 C C . TYR A 1 82 ? -0.277 9.565 9.269 1.00 87.06 82 TYR A C 1
ATOM 653 O O . TYR A 1 82 ? 0.326 8.537 9.589 1.00 87.06 82 TYR A O 1
ATOM 661 N N . ASP A 1 83 ? -0.574 10.536 10.127 1.00 87.06 83 ASP A N 1
ATOM 662 C CA . ASP A 1 83 ? -0.345 10.472 11.566 1.00 87.06 83 ASP A CA 1
ATOM 663 C C . ASP A 1 83 ? -1.688 10.627 12.277 1.00 87.06 83 ASP A C 1
ATOM 665 O O . ASP A 1 83 ? -2.412 11.591 12.038 1.00 87.06 83 ASP A O 1
ATOM 669 N N . LEU A 1 84 ? -2.033 9.661 13.127 1.00 82.62 84 LEU A N 1
ATOM 670 C CA . LEU A 1 84 ? -3.335 9.620 13.783 1.00 82.62 84 LEU A CA 1
ATOM 671 C C . LEU A 1 84 ? -3.613 10.850 14.641 1.00 82.62 84 LEU A C 1
ATOM 673 O O . LEU A 1 84 ? -4.769 11.229 14.734 1.00 82.62 84 LEU A O 1
ATOM 677 N N . GLU A 1 85 ? -2.605 11.479 15.246 1.00 83.44 85 GLU A N 1
ATOM 678 C CA . GLU A 1 85 ? -2.799 12.639 16.119 1.00 83.44 85 GLU A CA 1
ATOM 679 C C . GLU A 1 85 ? -2.833 13.951 15.334 1.00 83.44 85 GLU A C 1
ATOM 681 O O . GLU A 1 85 ? -3.574 14.867 15.689 1.00 83.44 85 GLU A O 1
ATOM 686 N N . LEU A 1 86 ? -2.071 14.043 14.240 1.00 86.31 86 LEU A N 1
ATOM 687 C CA . LEU A 1 86 ? -2.003 15.257 13.419 1.00 86.31 86 LEU A CA 1
ATOM 688 C C . LEU A 1 86 ? -3.083 15.313 12.331 1.00 86.31 86 LEU A C 1
ATOM 690 O O . LEU A 1 86 ? -3.458 16.403 11.903 1.00 86.31 86 LEU A O 1
ATOM 694 N N . CYS A 1 87 ? -3.571 14.158 11.874 1.00 84.81 87 CYS A N 1
ATOM 695 C CA . CYS A 1 87 ? -4.510 14.041 10.759 1.00 84.81 87 CYS A CA 1
ATOM 696 C C . CYS A 1 87 ? -5.955 13.748 11.192 1.00 84.81 87 CYS A C 1
ATOM 698 O O . CYS A 1 87 ? -6.775 13.447 10.324 1.00 84.81 87 CYS A O 1
ATOM 700 N N . LYS A 1 88 ? -6.302 13.847 12.491 1.00 75.50 88 LYS A N 1
ATOM 701 C CA . LYS A 1 88 ? -7.709 13.729 12.921 1.00 75.50 88 LYS A CA 1
ATOM 702 C C . LYS A 1 88 ? -8.549 14.751 12.148 1.00 75.50 88 LYS A C 1
ATOM 704 O O . LYS A 1 88 ? -8.189 15.934 12.140 1.00 75.50 88 LYS A O 1
ATOM 709 N N . PRO A 1 89 ? -9.657 14.331 11.512 1.00 63.50 89 PRO A N 1
ATOM 710 C CA . PRO A 1 89 ? -10.580 15.273 10.906 1.00 63.50 89 PRO A CA 1
ATOM 711 C C . PRO A 1 89 ? -11.007 16.270 11.979 1.00 63.50 89 PRO A C 1
ATOM 713 O O . PRO A 1 89 ? -11.428 15.870 13.066 1.00 63.50 89 PRO A O 1
ATOM 716 N N . LYS A 1 90 ? -10.897 17.572 11.704 1.00 59.81 90 LYS A N 1
ATOM 717 C CA . LYS A 1 90 ? -11.581 18.550 12.552 1.00 59.81 90 LYS A CA 1
ATOM 718 C C . LYS A 1 90 ? -13.073 18.244 12.430 1.00 59.81 90 LYS A C 1
ATOM 720 O O . LYS A 1 90 ? -13.574 18.150 11.311 1.00 59.81 90 LYS A O 1
ATOM 725 N N . GLU A 1 91 ? -13.776 18.099 13.555 1.00 57.56 91 GLU A N 1
ATOM 726 C CA . GLU A 1 91 ? -15.221 17.785 13.603 1.00 57.56 91 GLU A CA 1
ATOM 727 C C . GLU A 1 91 ? -16.079 18.699 12.702 1.00 57.56 91 GLU A C 1
ATOM 729 O O . GLU A 1 91 ? -17.196 18.358 12.323 1.00 57.56 91 GLU A O 1
ATOM 734 N N . THR A 1 92 ? -15.542 19.852 12.309 1.00 49.91 92 THR A N 1
ATOM 735 C CA . THR A 1 92 ? -16.165 20.840 11.435 1.00 49.91 92 THR A CA 1
ATOM 736 C C . THR A 1 92 ? -16.360 20.406 9.974 1.00 49.91 92 THR A C 1
ATOM 738 O O . THR A 1 92 ? -17.217 20.986 9.314 1.00 49.91 92 THR A O 1
ATOM 741 N N . GLU A 1 93 ? -15.628 19.417 9.442 1.00 50.69 93 GLU A N 1
ATOM 742 C CA . GLU A 1 93 ? -15.697 19.070 8.002 1.00 50.69 93 GLU A CA 1
ATOM 743 C C . GLU A 1 93 ? -16.642 17.903 7.665 1.00 50.69 93 GLU A C 1
ATOM 745 O O . GLU A 1 93 ? -17.062 17.765 6.518 1.00 50.69 93 GLU A O 1
ATOM 750 N N . VAL A 1 94 ? -17.062 17.100 8.650 1.00 48.59 94 VAL A N 1
ATOM 751 C CA . VAL A 1 94 ? -17.956 15.945 8.412 1.00 48.59 94 VAL A CA 1
ATOM 752 C C . VAL A 1 94 ? -19.416 16.376 8.179 1.00 48.59 94 VAL A C 1
ATOM 754 O O . VAL A 1 94 ? -20.181 15.655 7.545 1.00 48.59 94 VAL A O 1
ATOM 757 N N . ASN A 1 95 ? -19.797 17.589 8.591 1.00 42.22 95 ASN A N 1
ATOM 758 C CA . ASN A 1 95 ? -21.161 18.109 8.420 1.00 42.22 95 ASN A CA 1
ATOM 759 C C . ASN A 1 95 ? -21.401 18.843 7.086 1.00 42.22 95 ASN A C 1
ATOM 761 O O . ASN A 1 95 ? -22.516 19.295 6.842 1.00 42.22 95 ASN A O 1
ATOM 765 N N . ALA A 1 96 ? -20.389 18.983 6.221 1.00 45.53 96 ALA A N 1
ATOM 766 C CA . ALA A 1 96 ? -20.521 19.727 4.961 1.00 45.53 96 ALA A CA 1
ATOM 767 C C . ALA A 1 96 ? -20.958 18.865 3.758 1.00 45.53 96 ALA A C 1
ATOM 769 O O . ALA A 1 96 ? -21.198 19.408 2.683 1.00 45.53 96 ALA A O 1
ATOM 770 N N . VAL A 1 97 ? -21.087 17.540 3.919 1.00 49.28 97 VAL A N 1
ATOM 771 C CA . VAL A 1 97 ? -21.542 16.622 2.852 1.00 49.28 97 VAL A CA 1
ATOM 772 C C . VAL A 1 97 ? -22.743 15.794 3.317 1.00 49.28 97 VAL A C 1
ATOM 774 O O . VAL A 1 97 ? -22.808 14.586 3.131 1.00 49.28 97 VAL A O 1
ATOM 777 N N . VAL A 1 98 ? -23.713 16.450 3.951 1.00 45.97 98 VAL A N 1
ATOM 778 C CA . VAL A 1 98 ? -25.107 15.988 3.971 1.00 45.97 98 VAL A CA 1
ATOM 779 C C . VAL A 1 98 ? -25.986 17.224 3.815 1.00 45.97 98 VAL A C 1
ATOM 781 O O . VAL A 1 98 ? -26.369 17.848 4.799 1.00 45.97 98 VAL A O 1
ATOM 784 N N . THR A 1 99 ? -26.259 17.637 2.579 1.00 35.66 99 THR A N 1
ATOM 785 C CA . THR A 1 99 ? -27.446 18.440 2.245 1.00 35.66 99 THR A CA 1
ATOM 786 C C . THR A 1 99 ? -27.729 18.372 0.741 1.00 35.66 99 THR A C 1
ATOM 788 O O . THR A 1 99 ? -26.897 18.792 -0.056 1.00 35.66 99 THR A O 1
ATOM 791 N N . GLU A 1 100 ? -28.928 17.842 0.458 1.00 35.50 100 GLU A N 1
ATOM 792 C CA . GLU A 1 100 ? -29.738 17.803 -0.783 1.00 35.50 100 GLU A CA 1
ATOM 793 C C . GLU A 1 100 ? -29.316 16.906 -1.961 1.00 35.50 100 GLU A C 1
ATOM 795 O O . GLU A 1 100 ? -28.309 17.175 -2.649 1.00 35.50 100 GLU A O 1
#

Mean predicted aligned error: 9.02 Å